Protein AF-A0A3S0HMC5-F1 (afdb_monomer)

Secondary structure (DSSP, 8-state):
--THHHHHHHHHHHHHHHHHHHHHHHHHTTSS----------------HHHHHHHHHHHHHTTS-HHHHHHHHHHHHTT----SBPP-HHHHHHHHTTSPTT-EE-GGGGS-HHHHHHB-HHHHHHHHHHHHHHHHH-HHHHHHEEEEEE-TTSPEEEEE-

Solvent-accessible surface area (backbone atoms only — not comparable to full-atom values): 9694 Å² total; per-residue (Å²): 144,70,75,76,64,65,61,62,56,53,55,57,55,54,51,51,52,56,54,54,53,55,56,54,61,57,66,67,67,76,79,71,80,94,70,96,64,94,72,83,82,84,86,90,81,89,69,55,72,71,59,45,52,54,47,47,51,55,13,60,77,65,77,45,55,52,69,55,49,54,48,52,52,54,32,54,75,68,70,45,74,75,86,36,53,73,64,52,65,64,63,49,50,67,50,54,71,73,53,58,68,69,42,72,47,39,78,69,73,72,39,54,74,65,62,51,66,46,32,32,73,66,32,56,54,51,40,53,53,51,49,56,47,36,36,74,74,35,67,74,42,39,65,47,30,40,84,73,48,66,48,97,85,70,46,58,33,33,26,34,84

Organism: NCBI:txid1714840

Sequence (161 aa):
MVFNFLIQEYTKTACMFVYKHILFVYKENVSRTVRVVSMSQTVTIRFSDEEYDYLEDVAKEAEQSLGAVIKDLVLQELGYETTGVKVSIFAIHEKAKHLQAGTEFKIRDLFSKIEWSNFTKSSRLSVGREFLKKVKTDLYFSDEYEFVRKDSDNAVVYRKR

Mean predicted aligned error: 17.0 Å

Radius of gyration: 22.38 Å; Cα contacts (8 Å, |Δi|>4): 113; chains: 1; bounding box: 44×47×64 Å

Structure (mmCIF, N/CA/C/O backbone):
data_AF-A0A3S0HMC5-F1
#
_entry.id   AF-A0A3S0HMC5-F1
#
loop_
_atom_site.group_PDB
_atom_site.id
_atom_site.type_symbol
_atom_site.label_atom_id
_atom_site.label_alt_id
_atom_site.label_comp_id
_atom_site.label_asym_id
_atom_site.label_entity_id
_atom_site.label_seq_id
_atom_site.pdbx_PDB_ins_code
_atom_site.Cartn_x
_atom_site.Cartn_y
_atom_site.Cartn_z
_atom_site.occupancy
_atom_site.B_iso_or_equiv
_atom_site.auth_seq_id
_atom_site.auth_comp_id
_atom_site.auth_asym_id
_atom_site.auth_atom_id
_atom_site.pdbx_PDB_model_num
ATOM 1 N N . MET A 1 1 ? 26.564 11.510 -47.775 1.00 46.00 1 MET A N 1
ATOM 2 C CA . MET A 1 1 ? 25.356 11.302 -46.947 1.00 46.00 1 MET A CA 1
ATOM 3 C C . MET A 1 1 ? 24.789 9.902 -47.228 1.00 46.00 1 MET A C 1
ATOM 5 O O . MET A 1 1 ? 23.767 9.788 -47.878 1.00 46.00 1 MET A O 1
ATOM 9 N N . VAL A 1 2 ? 25.502 8.832 -46.832 1.00 41.09 2 VAL A N 1
ATOM 10 C CA . VAL A 1 2 ? 25.079 7.416 -47.043 1.00 41.09 2 VAL A CA 1
ATOM 11 C C . VAL A 1 2 ? 25.452 6.507 -45.847 1.00 41.09 2 VAL A C 1
ATOM 13 O O . VAL A 1 2 ? 24.990 5.380 -45.751 1.00 41.09 2 VAL A O 1
ATOM 16 N N . PHE A 1 3 ? 26.226 6.992 -44.868 1.00 30.11 3 PHE A N 1
ATOM 17 C CA . PHE A 1 3 ? 26.714 6.165 -43.751 1.00 30.11 3 PHE A CA 1
ATOM 18 C C . PHE A 1 3 ? 25.719 5.972 -42.588 1.00 30.11 3 PHE A C 1
ATOM 20 O O . PHE A 1 3 ? 25.866 5.020 -41.831 1.00 30.11 3 PHE A O 1
ATOM 27 N N . ASN A 1 4 ? 24.678 6.806 -42.468 1.00 35.56 4 ASN A N 1
ATOM 28 C CA . ASN A 1 4 ? 23.710 6.708 -41.360 1.00 35.56 4 ASN A CA 1
ATOM 29 C C . ASN A 1 4 ? 22.591 5.678 -41.577 1.00 35.56 4 ASN A C 1
ATOM 31 O O . ASN A 1 4 ? 21.894 5.347 -40.625 1.00 35.56 4 ASN A O 1
ATOM 35 N N . PHE A 1 5 ? 22.415 5.150 -42.791 1.00 32.44 5 PHE A N 1
ATOM 36 C CA . PHE A 1 5 ? 21.331 4.199 -43.072 1.00 32.44 5 PHE A CA 1
ATOM 37 C C . PHE A 1 5 ? 21.717 2.745 -42.742 1.00 32.44 5 PHE A C 1
ATOM 39 O O . PHE A 1 5 ? 20.877 1.955 -42.327 1.00 32.44 5 PHE A O 1
ATOM 46 N N . LEU A 1 6 ? 23.007 2.404 -42.840 1.00 31.66 6 LEU A N 1
ATOM 47 C CA . LEU A 1 6 ? 23.506 1.038 -42.617 1.00 31.66 6 LEU A CA 1
ATOM 48 C C . LEU A 1 6 ? 23.606 0.643 -41.133 1.00 31.66 6 LEU A C 1
ATOM 50 O O . LEU A 1 6 ? 23.531 -0.541 -40.813 1.00 31.66 6 LEU A O 1
ATOM 54 N N . ILE A 1 7 ? 23.724 1.608 -40.215 1.00 36.19 7 ILE A N 1
ATOM 55 C CA . ILE A 1 7 ? 23.781 1.332 -38.767 1.00 36.19 7 ILE A CA 1
ATOM 56 C C . ILE A 1 7 ? 22.384 0.979 -38.222 1.00 36.19 7 ILE A C 1
ATOM 58 O O . ILE A 1 7 ? 22.255 0.169 -37.305 1.00 36.19 7 ILE A O 1
ATOM 62 N N . GLN A 1 8 ? 21.323 1.522 -38.827 1.00 35.47 8 GLN A N 1
ATOM 63 C CA . GLN A 1 8 ? 19.946 1.355 -38.354 1.00 35.47 8 GLN A CA 1
ATOM 64 C C . GLN A 1 8 ? 19.329 -0.013 -38.714 1.00 35.47 8 GLN A C 1
ATOM 66 O O . GLN A 1 8 ? 18.433 -0.490 -38.017 1.00 35.47 8 GLN A O 1
ATOM 71 N N . GLU A 1 9 ? 19.807 -0.675 -39.774 1.00 37.03 9 GLU A N 1
ATOM 72 C CA . GLU A 1 9 ? 19.352 -2.027 -40.142 1.00 37.03 9 GLU A CA 1
ATOM 73 C C . GLU A 1 9 ? 20.060 -3.138 -39.347 1.00 37.03 9 GLU A C 1
ATOM 75 O O . GLU A 1 9 ? 19.454 -4.171 -39.035 1.00 37.03 9 GLU A O 1
ATOM 80 N N . TYR A 1 10 ? 21.314 -2.919 -38.939 1.00 33.62 10 TYR A N 1
ATOM 81 C CA . TYR A 1 10 ? 22.057 -3.894 -38.135 1.00 33.62 10 TYR A CA 1
ATOM 82 C C . TYR A 1 10 ? 21.503 -4.028 -36.707 1.00 33.62 10 TYR A C 1
ATOM 84 O O . TYR A 1 10 ? 21.424 -5.141 -36.181 1.00 33.62 10 TYR A O 1
ATOM 92 N N . THR A 1 11 ? 21.028 -2.937 -36.098 1.00 39.84 11 THR A N 1
ATOM 93 C CA . THR A 1 11 ? 20.459 -2.953 -34.736 1.00 39.84 11 THR A CA 1
ATOM 94 C C . THR A 1 11 ? 19.100 -3.655 -34.667 1.00 39.84 11 THR A C 1
ATOM 96 O O . THR A 1 11 ? 18.844 -4.405 -33.724 1.00 39.84 11 THR A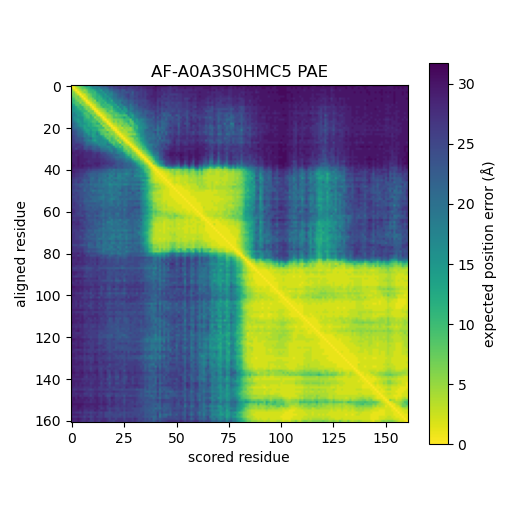 O 1
ATOM 99 N N . LYS A 1 12 ? 18.251 -3.525 -35.696 1.00 38.19 12 LYS A N 1
ATOM 100 C CA . LYS A 1 12 ? 16.968 -4.253 -35.777 1.00 38.19 12 LYS A CA 1
ATOM 101 C C . LYS A 1 12 ? 17.153 -5.764 -35.916 1.00 38.19 12 LYS A C 1
ATOM 103 O O . LYS A 1 12 ? 16.412 -6.541 -35.313 1.00 38.19 12 LYS A O 1
ATOM 108 N N . THR A 1 13 ? 18.155 -6.182 -36.684 1.00 40.44 13 THR A N 1
ATOM 109 C CA . THR A 1 13 ? 18.411 -7.603 -36.956 1.00 40.44 13 THR A CA 1
ATOM 110 C C . THR A 1 13 ? 19.033 -8.306 -35.744 1.00 40.44 13 THR A C 1
ATOM 112 O O . THR A 1 13 ? 18.647 -9.430 -35.417 1.00 40.44 13 THR A O 1
ATOM 115 N N . ALA A 1 14 ? 19.923 -7.622 -35.015 1.00 37.81 14 ALA A N 1
ATOM 116 C CA . ALA A 1 14 ? 20.494 -8.124 -33.765 1.00 37.81 14 ALA A CA 1
ATOM 117 C C . ALA A 1 14 ? 19.448 -8.216 -32.639 1.00 37.81 14 ALA A C 1
ATOM 119 O O . ALA A 1 14 ? 19.398 -9.223 -31.930 1.00 37.81 14 ALA A O 1
ATOM 120 N N . CYS A 1 15 ? 18.555 -7.223 -32.531 1.00 36.56 15 CYS A N 1
ATOM 121 C CA . CYS A 1 15 ? 17.461 -7.240 -31.562 1.00 36.56 15 CYS A CA 1
ATOM 122 C C . CYS A 1 15 ? 16.526 -8.438 -31.819 1.00 36.56 15 CYS A C 1
ATOM 124 O O . CYS A 1 15 ? 16.298 -9.247 -30.925 1.00 36.56 15 CYS A O 1
ATOM 126 N N . MET A 1 16 ? 16.111 -8.686 -33.068 1.00 36.59 16 MET A N 1
ATOM 127 C CA . MET A 1 16 ? 15.285 -9.861 -33.402 1.00 36.59 16 MET A CA 1
ATOM 128 C C . MET A 1 16 ? 15.932 -11.218 -33.064 1.00 36.59 16 MET A C 1
ATOM 130 O O . MET A 1 16 ? 15.219 -12.161 -32.711 1.00 36.59 16 MET A O 1
ATOM 134 N N . PHE A 1 17 ? 17.261 -11.344 -33.144 1.00 35.66 17 PHE A N 1
ATOM 135 C CA . PHE A 1 17 ? 17.956 -12.599 -32.833 1.00 35.66 17 PHE A CA 1
ATOM 136 C C . PHE A 1 17 ? 17.917 -12.945 -31.338 1.00 35.66 17 PHE A C 1
ATOM 138 O O . PHE A 1 17 ? 17.698 -14.105 -30.982 1.00 35.66 17 PHE A O 1
ATOM 145 N N . VAL A 1 18 ? 18.045 -11.941 -30.464 1.00 44.97 18 VAL A N 1
ATOM 146 C CA . VAL A 1 18 ? 17.923 -12.118 -29.007 1.00 44.97 18 VAL A CA 1
ATOM 147 C C . VAL A 1 18 ? 16.494 -12.533 -28.632 1.00 44.97 18 VAL A C 1
ATOM 149 O O . VAL A 1 18 ? 16.303 -13.481 -27.868 1.00 44.97 18 VAL A O 1
ATOM 152 N N . TYR A 1 19 ? 15.481 -11.915 -29.249 1.00 43.22 19 TYR A N 1
ATOM 153 C CA . TYR A 1 19 ? 14.067 -12.246 -29.023 1.00 43.22 19 TYR A CA 1
ATOM 154 C C . TYR A 1 19 ? 13.728 -13.690 -29.413 1.00 43.22 19 TYR A C 1
ATOM 156 O O . TYR A 1 19 ? 13.021 -14.389 -28.683 1.00 43.22 19 TYR A O 1
ATOM 164 N N . LYS A 1 20 ? 14.263 -14.173 -30.541 1.00 36.62 20 LYS A N 1
ATOM 165 C CA . LYS A 1 20 ? 13.988 -15.531 -31.032 1.00 36.62 20 LYS A CA 1
ATOM 166 C C . LYS A 1 20 ? 14.612 -16.609 -30.141 1.00 36.62 20 LYS A C 1
ATOM 168 O O . LYS A 1 20 ? 14.007 -17.664 -29.950 1.00 36.62 20 LYS A O 1
ATOM 173 N N . HIS A 1 21 ? 15.778 -16.334 -29.553 1.00 39.34 21 HIS A N 1
ATOM 174 C CA . HIS A 1 21 ? 16.452 -17.270 -28.653 1.00 39.34 21 HIS A CA 1
ATOM 175 C C . HIS A 1 21 ? 15.764 -17.365 -27.281 1.00 39.34 21 HIS A C 1
ATOM 177 O O . HIS A 1 21 ? 15.633 -18.463 -26.740 1.00 39.34 21 HIS A O 1
ATOM 183 N N . ILE A 1 22 ? 15.252 -16.244 -26.755 1.00 48.00 22 ILE A N 1
ATOM 184 C CA . ILE A 1 22 ? 14.484 -16.204 -25.497 1.00 48.00 22 ILE A CA 1
ATOM 185 C C . ILE A 1 22 ? 13.146 -16.949 -25.645 1.00 48.00 22 ILE A C 1
ATOM 187 O O . ILE A 1 22 ? 12.781 -17.742 -24.777 1.00 48.00 22 ILE A O 1
ATOM 191 N N . LEU A 1 23 ? 12.446 -16.775 -26.774 1.00 41.00 23 LEU A N 1
ATOM 192 C CA . LEU A 1 23 ? 11.204 -17.503 -27.074 1.00 41.00 23 LEU A CA 1
ATOM 193 C C . LEU A 1 23 ? 11.413 -19.022 -27.211 1.00 41.00 23 LEU A C 1
ATOM 195 O O . LEU A 1 23 ? 10.535 -19.796 -26.825 1.00 41.00 23 LEU A O 1
ATOM 199 N N . PHE A 1 24 ? 12.566 -19.458 -27.732 1.00 33.50 24 PHE A N 1
ATOM 200 C CA . PHE A 1 24 ? 12.905 -20.881 -27.852 1.00 33.50 24 PHE A CA 1
ATOM 201 C C . PHE A 1 24 ? 13.102 -21.540 -26.476 1.00 33.50 24 PHE A C 1
ATOM 203 O O . PHE A 1 24 ? 12.515 -22.587 -26.208 1.00 33.50 24 PHE A O 1
ATOM 210 N N . VAL A 1 25 ? 13.814 -20.874 -25.559 1.00 40.12 25 VAL A N 1
ATOM 211 C CA . VAL A 1 25 ? 14.011 -21.350 -24.173 1.00 40.12 25 VAL A CA 1
ATOM 212 C C . VAL A 1 25 ? 12.684 -21.437 -23.400 1.00 40.12 25 VAL A C 1
ATOM 214 O O . VAL A 1 25 ? 12.523 -22.287 -22.521 1.00 40.12 25 VAL A O 1
ATOM 217 N N . TYR A 1 26 ? 11.699 -20.602 -23.745 1.00 40.62 26 TYR A N 1
ATOM 218 C CA . TYR A 1 26 ? 10.392 -20.593 -23.083 1.00 40.62 26 TYR A CA 1
ATOM 219 C C . TYR A 1 26 ? 9.499 -21.786 -23.463 1.00 40.62 26 TYR A C 1
ATOM 221 O O . TYR A 1 26 ? 8.717 -22.247 -22.635 1.00 40.62 26 TYR A O 1
ATOM 229 N N . LYS A 1 27 ? 9.613 -22.324 -24.688 1.00 38.62 27 LYS A N 1
ATOM 230 C CA . LYS A 1 27 ? 8.770 -23.450 -25.136 1.00 38.62 27 LYS A CA 1
ATOM 231 C C . LYS A 1 27 ? 9.192 -24.806 -24.567 1.00 38.62 27 LYS A C 1
ATOM 233 O O . LYS A 1 27 ? 8.321 -25.641 -24.337 1.00 38.62 27 LYS A O 1
ATOM 238 N N . GLU A 1 28 ? 10.477 -25.034 -24.299 1.00 36.16 28 GLU A N 1
ATOM 239 C CA . GLU A 1 28 ? 10.945 -26.336 -23.789 1.00 36.16 28 GLU A CA 1
ATOM 240 C C . GLU A 1 28 ? 10.667 -26.546 -22.289 1.00 36.16 28 GLU A C 1
ATOM 242 O O . GLU A 1 28 ? 10.497 -27.679 -21.842 1.00 36.16 28 GLU A O 1
ATOM 247 N N . ASN A 1 29 ? 10.530 -25.474 -21.503 1.00 35.41 29 ASN A N 1
ATOM 248 C CA . ASN A 1 29 ? 10.408 -25.570 -20.042 1.00 35.41 29 ASN A CA 1
ATOM 249 C C . ASN A 1 29 ? 8.972 -25.776 -19.516 1.00 35.41 29 ASN A C 1
ATOM 251 O O . ASN A 1 29 ? 8.775 -25.917 -18.310 1.00 35.41 29 ASN A O 1
ATOM 255 N N . VAL A 1 30 ? 7.956 -25.835 -20.388 1.00 44.88 30 VAL A N 1
ATOM 256 C CA . VAL A 1 30 ? 6.540 -25.983 -19.975 1.00 44.88 30 VAL A CA 1
ATOM 257 C C . VAL A 1 30 ? 6.155 -27.438 -19.649 1.00 44.88 30 VAL A C 1
ATOM 259 O O . VAL A 1 30 ? 5.101 -27.689 -19.072 1.00 44.88 30 VAL A O 1
ATOM 262 N N . SER A 1 31 ? 7.020 -28.420 -19.916 1.00 39.03 31 SER A N 1
ATOM 263 C CA . SER A 1 31 ? 6.796 -29.818 -19.517 1.00 39.03 31 SER A CA 1
ATOM 264 C C . SER A 1 31 ? 7.761 -30.268 -18.425 1.00 39.03 31 SER A C 1
ATOM 266 O O . SER A 1 31 ? 8.647 -31.072 -18.694 1.00 39.03 31 SER A O 1
ATOM 268 N N . ARG A 1 32 ? 7.575 -29.800 -17.180 1.00 34.75 32 ARG A N 1
ATOM 269 C CA . ARG A 1 32 ? 7.718 -30.644 -15.972 1.00 34.75 32 ARG A CA 1
ATOM 270 C C . ARG A 1 32 ? 7.431 -29.899 -14.661 1.00 34.75 32 ARG A C 1
ATOM 272 O O . ARG A 1 32 ? 8.190 -29.053 -14.212 1.00 34.75 32 ARG A O 1
ATOM 279 N N . THR A 1 33 ? 6.381 -30.395 -14.009 1.00 30.05 33 THR A N 1
ATOM 280 C CA . THR A 1 33 ? 6.252 -30.601 -12.557 1.00 30.05 33 THR A CA 1
ATOM 281 C C . THR A 1 33 ? 5.928 -29.392 -11.672 1.00 30.05 33 THR A C 1
ATOM 283 O O . THR A 1 33 ? 6.771 -28.599 -11.266 1.00 30.05 33 THR A O 1
ATOM 286 N N . VAL A 1 34 ? 4.663 -29.378 -11.250 1.00 38.56 34 VAL A N 1
ATOM 287 C CA . VAL A 1 34 ? 4.100 -28.605 -10.140 1.00 38.56 34 VAL A CA 1
ATOM 288 C C . VAL A 1 34 ? 4.786 -28.967 -8.812 1.00 38.56 34 VAL A C 1
ATOM 290 O O . VAL A 1 34 ? 4.624 -30.071 -8.297 1.00 38.56 34 VAL A O 1
ATOM 293 N N . ARG A 1 35 ? 5.483 -27.996 -8.213 1.00 27.44 35 ARG A N 1
ATOM 294 C CA . ARG A 1 35 ? 5.620 -27.816 -6.757 1.00 27.44 35 ARG A CA 1
ATOM 295 C C . ARG A 1 35 ? 5.554 -26.318 -6.467 1.00 27.44 35 ARG A C 1
ATOM 297 O O . ARG A 1 35 ? 6.411 -25.560 -6.906 1.00 27.44 35 ARG A O 1
ATOM 304 N N . VAL A 1 36 ? 4.517 -25.891 -5.746 1.00 39.62 36 VAL A N 1
ATOM 305 C CA . VAL A 1 36 ? 4.292 -24.488 -5.367 1.00 39.62 36 VAL A CA 1
ATOM 306 C C . VAL A 1 36 ? 5.248 -24.121 -4.230 1.00 39.62 36 VAL A C 1
ATOM 308 O O . VAL A 1 36 ? 4.907 -24.181 -3.054 1.00 39.62 36 VAL A O 1
ATOM 311 N N . VAL A 1 37 ? 6.472 -23.752 -4.597 1.00 40.91 37 VAL A N 1
ATOM 312 C CA . VAL A 1 37 ? 7.325 -22.862 -3.807 1.00 40.91 37 VAL A CA 1
ATOM 313 C C . VAL A 1 37 ? 7.150 -21.491 -4.448 1.00 40.91 37 VAL A C 1
ATOM 315 O O . VAL A 1 37 ? 7.240 -21.377 -5.667 1.00 40.91 37 VAL A O 1
ATOM 318 N N . SER A 1 38 ? 6.831 -20.460 -3.666 1.00 45.12 38 SER A N 1
ATOM 319 C CA . SER A 1 38 ? 6.738 -19.072 -4.141 1.00 45.12 38 SER A CA 1
ATOM 320 C C . SER A 1 38 ? 8.110 -18.607 -4.648 1.00 45.12 38 SER A C 1
ATOM 322 O O . SER A 1 38 ? 8.853 -17.941 -3.932 1.00 45.12 38 SER A O 1
ATOM 324 N N . MET A 1 39 ? 8.459 -18.984 -5.873 1.00 45.72 39 MET A N 1
ATOM 325 C CA . MET A 1 39 ? 9.669 -18.570 -6.564 1.00 45.72 39 MET A CA 1
ATOM 326 C C . MET A 1 39 ? 9.395 -17.188 -7.149 1.00 45.72 39 MET A C 1
ATOM 328 O O . MET A 1 39 ? 8.752 -17.068 -8.191 1.00 45.72 39 MET A O 1
ATOM 332 N N . SER A 1 40 ? 9.844 -16.127 -6.478 1.00 54.00 40 SER A N 1
ATOM 333 C CA . SER A 1 40 ? 10.010 -14.856 -7.181 1.00 54.00 40 SER A CA 1
ATOM 334 C C . SER A 1 40 ? 11.096 -15.073 -8.231 1.00 54.00 40 SER A C 1
ATOM 336 O O . SER A 1 40 ? 12.262 -15.250 -7.883 1.00 54.00 40 SER A O 1
ATOM 338 N N . GLN A 1 41 ? 10.706 -15.139 -9.500 1.00 72.44 41 GLN A N 1
ATOM 339 C CA . GLN A 1 41 ? 11.657 -15.210 -10.600 1.00 72.44 41 GLN A CA 1
ATOM 340 C C . GLN A 1 41 ? 12.229 -13.813 -10.846 1.00 72.44 41 GLN A C 1
ATOM 342 O O . GLN A 1 41 ? 11.479 -12.837 -10.920 1.00 72.44 41 GLN A O 1
ATOM 347 N N . THR A 1 42 ? 13.552 -13.729 -10.956 1.00 74.31 42 THR A N 1
ATOM 348 C CA . THR A 1 42 ? 14.271 -12.487 -11.249 1.00 74.31 42 THR A CA 1
ATOM 349 C C . THR A 1 42 ? 14.843 -12.576 -12.654 1.00 74.31 42 THR A C 1
ATOM 351 O O . THR A 1 42 ? 15.458 -13.579 -13.010 1.00 74.31 42 THR A O 1
ATOM 354 N N . VAL A 1 43 ? 14.656 -11.517 -13.437 1.00 77.69 43 VAL A N 1
ATOM 355 C CA . VAL A 1 43 ? 15.276 -11.353 -14.754 1.00 77.69 43 VAL A CA 1
ATOM 356 C C . VAL A 1 43 ? 16.318 -10.244 -14.641 1.00 77.69 43 VAL A C 1
ATOM 358 O O . VAL A 1 43 ? 16.014 -9.166 -14.133 1.00 77.69 43 VAL A O 1
ATOM 361 N N . THR A 1 44 ? 17.544 -10.508 -15.092 1.00 84.31 44 THR A N 1
ATOM 362 C CA . THR A 1 44 ? 18.607 -9.500 -15.195 1.00 84.31 44 THR A CA 1
ATOM 363 C C . THR A 1 44 ? 18.719 -9.065 -16.647 1.00 84.31 44 THR A C 1
ATOM 365 O O . THR A 1 44 ? 19.006 -9.886 -17.515 1.00 84.31 44 THR A O 1
ATOM 368 N N . ILE A 1 45 ? 18.506 -7.777 -16.897 1.00 83.44 45 ILE A N 1
ATOM 369 C CA . ILE A 1 45 ? 18.634 -7.156 -18.217 1.00 83.44 45 ILE A CA 1
ATOM 370 C C . ILE A 1 45 ? 19.809 -6.184 -18.140 1.00 83.44 45 ILE A C 1
ATOM 372 O O . ILE A 1 45 ? 19.976 -5.502 -17.129 1.00 83.44 45 ILE A O 1
ATOM 376 N N . ARG A 1 46 ? 20.658 -6.176 -19.169 1.00 87.25 46 ARG A N 1
ATOM 377 C CA . ARG A 1 46 ? 21.779 -5.238 -19.286 1.00 87.25 46 ARG A CA 1
ATOM 378 C C . ARG A 1 46 ? 21.411 -4.189 -20.324 1.00 87.25 46 ARG A C 1
ATOM 380 O O . ARG A 1 46 ? 21.004 -4.566 -21.418 1.00 87.25 46 ARG A O 1
ATOM 387 N N . PHE A 1 47 ? 21.579 -2.929 -19.955 1.00 86.31 47 PHE A N 1
ATOM 388 C CA . PHE A 1 47 ? 21.366 -1.765 -20.807 1.00 86.31 47 PHE A CA 1
ATOM 389 C C . PHE A 1 47 ? 22.716 -1.101 -21.077 1.00 86.31 47 PHE A C 1
ATOM 391 O O . PHE A 1 47 ? 23.641 -1.254 -20.270 1.00 86.31 47 PHE A O 1
ATOM 398 N N . SER A 1 48 ? 22.841 -0.399 -22.200 1.00 91.06 48 SER A N 1
ATOM 399 C CA . SER A 1 48 ? 23.893 0.609 -22.345 1.00 91.06 48 SER A CA 1
ATOM 400 C C . SER A 1 48 ? 23.618 1.796 -21.414 1.00 91.06 48 SER A C 1
ATOM 402 O O . SER A 1 48 ? 22.494 1.962 -20.935 1.00 91.06 48 SER A O 1
ATOM 404 N N . ASP A 1 49 ? 24.630 2.629 -21.167 1.00 89.06 49 ASP A N 1
ATOM 405 C CA . ASP A 1 49 ? 24.466 3.826 -20.331 1.00 89.06 49 ASP A CA 1
ATOM 406 C C . ASP A 1 49 ? 23.370 4.752 -20.905 1.00 89.06 49 ASP A C 1
ATOM 408 O O . ASP A 1 49 ? 22.481 5.184 -20.179 1.00 89.06 49 ASP A O 1
ATOM 412 N N . GLU A 1 50 ? 23.335 4.934 -22.231 1.00 87.81 50 GLU A N 1
ATOM 413 C CA . GLU A 1 50 ? 22.324 5.747 -22.929 1.00 87.81 50 GLU A CA 1
ATOM 414 C C . GLU A 1 50 ? 20.894 5.183 -22.800 1.00 87.81 50 GLU A C 1
ATOM 416 O O . GLU A 1 50 ? 19.935 5.929 -22.599 1.00 87.81 50 GLU A O 1
ATOM 421 N N . GLU A 1 51 ? 20.729 3.859 -22.914 1.00 82.38 51 GLU A N 1
ATOM 422 C CA . GLU A 1 51 ? 19.431 3.189 -22.746 1.00 82.38 51 GLU A CA 1
ATOM 423 C C . GLU A 1 51 ? 18.941 3.276 -21.297 1.00 82.38 51 GLU A C 1
ATOM 425 O O . GLU A 1 51 ? 17.740 3.412 -21.047 1.00 82.38 51 GLU A O 1
ATOM 430 N N . TYR A 1 52 ? 19.869 3.185 -20.342 1.00 86.94 52 TYR A N 1
ATOM 431 C CA . TYR A 1 52 ? 19.566 3.280 -18.923 1.00 86.94 52 TYR A CA 1
ATOM 432 C C . TYR A 1 52 ? 19.114 4.692 -18.540 1.00 86.94 52 TYR A C 1
ATOM 434 O O . TYR A 1 52 ? 18.078 4.827 -17.890 1.00 86.94 52 TYR A O 1
ATOM 442 N N . ASP A 1 53 ? 19.834 5.722 -18.989 1.00 86.75 53 ASP A N 1
ATOM 443 C CA . ASP A 1 53 ? 19.508 7.128 -18.722 1.00 86.75 53 ASP A CA 1
ATOM 444 C C . ASP A 1 53 ? 18.117 7.488 -19.256 1.00 86.75 53 ASP A C 1
ATOM 446 O O . ASP A 1 53 ? 17.294 8.060 -18.539 1.00 86.75 53 ASP A O 1
ATOM 450 N N . TYR A 1 54 ? 17.801 7.055 -20.482 1.00 85.50 54 TYR A N 1
ATOM 451 C CA . TYR A 1 54 ? 16.475 7.253 -21.063 1.00 85.50 54 TYR A CA 1
ATOM 452 C C . TYR A 1 54 ? 15.364 6.629 -20.206 1.00 85.50 54 TYR A C 1
ATOM 454 O O . TYR A 1 54 ? 14.349 7.268 -19.925 1.00 85.50 54 TYR A O 1
ATOM 462 N N . LEU A 1 55 ? 15.540 5.379 -19.764 1.00 82.38 55 LEU A N 1
ATOM 463 C CA . LEU A 1 55 ? 14.553 4.711 -18.913 1.00 82.38 55 LEU A CA 1
ATOM 464 C C . LEU A 1 55 ? 14.461 5.351 -17.520 1.00 82.38 55 LEU A C 1
ATOM 466 O O . LEU A 1 55 ? 13.383 5.343 -16.920 1.00 82.38 55 LEU A O 1
ATOM 470 N N . GLU A 1 56 ? 15.561 5.898 -16.997 1.00 83.38 56 GLU A N 1
ATOM 471 C CA . GLU A 1 56 ? 15.569 6.617 -15.725 1.00 83.38 56 GLU A CA 1
ATOM 472 C C . GLU A 1 56 ? 14.729 7.896 -15.799 1.00 83.38 56 GLU A C 1
ATOM 474 O O . GLU A 1 56 ? 13.946 8.167 -14.886 1.00 83.38 56 GLU A O 1
ATOM 479 N N . ASP A 1 57 ? 1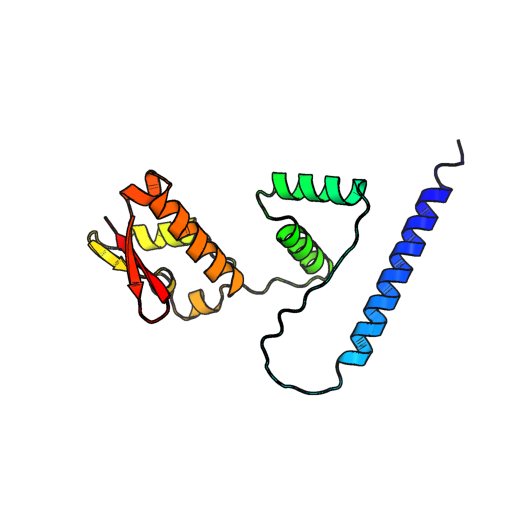4.822 8.640 -16.899 1.00 84.50 57 ASP A N 1
ATOM 480 C CA . ASP A 1 57 ? 14.020 9.842 -17.113 1.00 84.50 57 ASP A CA 1
ATOM 481 C C . ASP A 1 57 ? 12.530 9.514 -17.259 1.00 84.50 57 ASP A C 1
ATOM 483 O O . ASP A 1 57 ? 11.703 10.120 -16.573 1.00 84.50 57 ASP A O 1
ATOM 487 N N . VAL A 1 58 ? 12.180 8.466 -18.015 1.00 78.75 58 VAL A N 1
ATOM 488 C CA . VAL A 1 58 ? 10.789 7.975 -18.089 1.00 78.75 58 VAL A CA 1
ATOM 489 C C . VAL A 1 58 ? 10.272 7.552 -16.706 1.00 78.75 58 VAL A C 1
ATOM 491 O O . VAL A 1 58 ? 9.116 7.802 -16.360 1.00 78.75 58 VAL A O 1
ATOM 494 N N . ALA A 1 59 ? 11.115 6.930 -15.878 1.00 75.31 59 ALA A N 1
ATOM 495 C CA . ALA A 1 59 ? 10.733 6.529 -14.526 1.00 75.31 59 ALA A CA 1
ATOM 496 C C . ALA A 1 59 ? 10.506 7.722 -13.586 1.00 75.31 59 ALA A C 1
ATOM 498 O O . ALA A 1 59 ? 9.562 7.696 -12.789 1.00 75.31 59 ALA A O 1
ATOM 499 N N . LYS A 1 60 ? 11.327 8.775 -13.701 1.00 79.50 60 LYS A N 1
ATOM 500 C CA . LYS A 1 60 ? 11.153 10.034 -12.960 1.00 79.50 60 LYS A CA 1
ATOM 501 C C . LYS A 1 60 ? 9.851 10.729 -13.351 1.00 79.50 60 LYS A C 1
ATOM 503 O O . LYS A 1 60 ? 9.100 11.115 -12.459 1.00 79.50 60 LYS A O 1
ATOM 508 N N . GLU A 1 61 ? 9.561 10.840 -14.648 1.00 75.81 61 GLU A N 1
ATOM 509 C CA . GLU A 1 61 ? 8.315 11.441 -15.151 1.00 75.81 61 GLU A CA 1
ATOM 510 C C . GLU A 1 61 ? 7.070 10.677 -14.683 1.00 75.81 61 GLU A C 1
ATOM 512 O O . GLU A 1 61 ? 6.049 11.281 -14.359 1.00 75.81 61 GLU A O 1
ATOM 517 N N . ALA A 1 62 ? 7.159 9.347 -14.600 1.00 67.62 62 ALA A N 1
ATOM 518 C CA . ALA A 1 62 ? 6.070 8.492 -14.138 1.00 67.62 62 ALA A CA 1
ATOM 519 C C . ALA A 1 62 ? 5.944 8.401 -12.601 1.00 67.62 62 ALA A C 1
ATOM 521 O O . ALA A 1 62 ? 5.068 7.680 -12.119 1.00 67.62 62 ALA A O 1
ATOM 522 N N . GLU A 1 63 ? 6.818 9.065 -11.831 1.00 78.38 63 GLU A N 1
ATOM 523 C CA . GLU A 1 63 ? 6.953 8.931 -10.367 1.00 78.38 63 GLU A CA 1
ATOM 524 C C . GLU A 1 63 ? 7.026 7.462 -9.887 1.00 78.38 63 GLU A C 1
ATOM 526 O O . GLU A 1 63 ? 6.530 7.085 -8.820 1.00 78.38 63 GLU A O 1
ATOM 531 N N . GLN A 1 64 ? 7.644 6.593 -10.688 1.00 71.50 64 GLN A N 1
ATOM 532 C CA . GLN A 1 64 ? 7.709 5.151 -10.454 1.00 71.50 64 GLN A CA 1
ATOM 533 C C . GLN A 1 64 ? 9.153 4.661 -10.368 1.00 71.50 64 GLN A C 1
ATOM 535 O O . GLN A 1 64 ? 10.092 5.306 -10.819 1.00 71.50 64 GLN A O 1
ATOM 540 N N . SER A 1 65 ? 9.358 3.480 -9.776 1.00 77.44 65 SER A N 1
ATOM 541 C CA . SER A 1 65 ? 10.675 2.849 -9.845 1.00 77.44 65 SER A CA 1
ATOM 542 C C . SER A 1 65 ? 10.938 2.331 -11.257 1.00 77.44 65 SER A C 1
ATOM 544 O O . SER A 1 65 ? 10.046 1.776 -11.900 1.00 77.44 65 SER A O 1
ATOM 546 N N . LEU A 1 66 ? 12.190 2.428 -11.702 1.00 78.38 66 LEU A N 1
ATOM 547 C CA . LEU A 1 66 ? 12.645 1.943 -13.006 1.00 78.38 66 LEU A CA 1
ATOM 548 C C . LEU A 1 66 ? 12.170 0.511 -13.308 1.00 78.38 66 LEU A C 1
ATOM 550 O O . LEU A 1 66 ? 11.618 0.222 -14.365 1.00 78.38 66 LEU A O 1
ATOM 554 N N . GLY A 1 67 ? 12.303 -0.390 -12.330 1.00 77.50 67 GLY A N 1
ATOM 555 C CA . GLY A 1 67 ? 11.854 -1.776 -12.468 1.00 77.50 67 GLY A CA 1
ATOM 556 C C . GLY A 1 67 ? 10.335 -1.938 -12.603 1.00 77.50 67 GLY A C 1
ATOM 557 O O . GLY A 1 67 ? 9.890 -2.905 -13.217 1.00 77.50 67 GLY A O 1
ATOM 558 N N . ALA A 1 68 ? 9.532 -1.024 -12.050 1.00 74.94 68 ALA A N 1
ATOM 559 C CA . ALA A 1 68 ? 8.082 -1.031 -12.240 1.00 74.94 68 ALA A CA 1
ATOM 560 C C . ALA A 1 68 ? 7.710 -0.584 -13.657 1.00 74.94 68 ALA A C 1
ATOM 562 O O . ALA A 1 68 ? 6.895 -1.247 -14.290 1.00 74.94 68 ALA A O 1
ATOM 563 N N . VAL A 1 69 ? 8.365 0.460 -14.171 1.00 78.75 69 VAL A N 1
ATOM 564 C CA . VAL A 1 69 ? 8.158 0.956 -15.539 1.00 78.75 69 VAL A CA 1
ATOM 565 C C . VAL A 1 69 ? 8.546 -0.100 -16.567 1.00 78.75 69 VAL A C 1
ATOM 567 O O . VAL A 1 69 ? 7.732 -0.454 -17.413 1.00 78.75 69 VAL A O 1
ATOM 570 N N . ILE A 1 70 ? 9.741 -0.687 -16.446 1.00 82.25 70 ILE A N 1
ATOM 571 C CA . ILE A 1 70 ? 10.197 -1.762 -17.342 1.00 82.25 70 ILE A CA 1
ATOM 572 C C . ILE A 1 70 ? 9.214 -2.933 -17.313 1.00 82.25 70 ILE A C 1
ATOM 574 O O . ILE A 1 70 ? 8.867 -3.490 -18.351 1.00 82.25 70 ILE A O 1
ATOM 578 N N . LYS A 1 71 ? 8.735 -3.305 -16.124 1.00 80.56 71 LYS A N 1
ATOM 579 C CA . LYS A 1 71 ? 7.763 -4.385 -15.986 1.00 80.56 71 LYS A CA 1
ATOM 580 C C . LYS A 1 71 ? 6.441 -4.054 -16.676 1.00 80.56 71 LYS A C 1
ATOM 582 O O . LYS A 1 71 ? 5.922 -4.909 -17.385 1.00 80.56 71 LYS A O 1
ATOM 587 N N . ASP A 1 72 ? 5.899 -2.862 -16.456 1.00 74.75 72 ASP A N 1
ATOM 588 C CA . ASP A 1 72 ? 4.618 -2.459 -17.033 1.00 74.75 72 ASP A CA 1
ATOM 589 C C . ASP A 1 72 ? 4.726 -2.367 -18.571 1.00 74.75 72 ASP A C 1
ATOM 591 O O . ASP A 1 72 ? 3.865 -2.911 -19.260 1.00 74.75 72 ASP A O 1
ATOM 595 N N . LEU A 1 73 ? 5.831 -1.833 -19.110 1.00 80.19 73 LEU A N 1
ATOM 596 C CA . LEU A 1 73 ? 6.118 -1.803 -20.553 1.00 80.19 73 LEU A CA 1
ATOM 597 C C . LEU A 1 73 ? 6.218 -3.207 -21.165 1.00 80.19 73 LEU A C 1
ATOM 599 O O . LEU A 1 73 ? 5.591 -3.485 -22.184 1.00 80.19 73 LEU A O 1
ATOM 603 N N . VAL A 1 74 ? 6.974 -4.111 -20.533 1.00 82.25 74 VAL A N 1
ATOM 604 C CA . VAL A 1 74 ? 7.143 -5.490 -21.022 1.00 82.25 74 VAL A CA 1
ATOM 605 C C . VAL A 1 74 ? 5.811 -6.236 -21.021 1.00 82.25 74 VAL A C 1
ATOM 607 O O . VAL A 1 74 ? 5.510 -6.961 -21.964 1.00 82.25 74 VAL A O 1
ATOM 610 N N . LEU A 1 75 ? 4.995 -6.072 -19.979 1.00 78.56 75 LEU A N 1
ATOM 611 C CA . LEU A 1 75 ? 3.686 -6.722 -19.915 1.00 78.56 75 LEU A CA 1
ATOM 612 C C . LEU A 1 75 ? 2.710 -6.135 -20.944 1.00 78.56 75 LEU A C 1
ATOM 614 O O . LEU A 1 75 ? 1.992 -6.899 -21.586 1.00 78.56 75 LEU A O 1
ATOM 618 N N . GLN A 1 76 ? 2.725 -4.816 -21.145 1.00 72.88 76 GLN A N 1
ATOM 619 C CA . GLN A 1 76 ? 1.901 -4.147 -22.150 1.00 72.88 76 GLN A CA 1
ATOM 620 C C . GLN A 1 76 ? 2.249 -4.600 -23.575 1.00 72.88 76 GLN A C 1
ATOM 622 O O . GLN A 1 76 ? 1.345 -4.950 -24.331 1.00 72.88 76 GLN A O 1
ATOM 627 N N . GLU A 1 77 ? 3.536 -4.650 -23.927 1.00 74.25 77 GLU A N 1
ATOM 628 C CA . GLU A 1 77 ? 3.996 -5.081 -25.255 1.00 74.25 77 GLU A CA 1
ATOM 629 C C . GLU A 1 77 ? 3.627 -6.544 -25.545 1.00 74.25 77 GLU A C 1
ATOM 631 O O . GLU A 1 77 ? 3.285 -6.913 -26.666 1.00 74.25 77 GLU A O 1
ATOM 636 N N . LEU A 1 78 ? 3.627 -7.391 -24.513 1.00 75.75 78 LEU A N 1
ATOM 637 C CA . LEU A 1 78 ? 3.212 -8.790 -24.622 1.00 75.75 78 LEU A CA 1
ATOM 638 C C . LEU A 1 78 ? 1.687 -8.973 -24.695 1.00 75.75 78 LEU A C 1
ATOM 640 O O . LEU A 1 78 ? 1.218 -10.112 -24.721 1.00 75.75 78 LEU A O 1
ATOM 644 N N . GLY A 1 79 ? 0.906 -7.886 -24.682 1.00 67.31 79 GLY A N 1
ATOM 645 C CA . GLY A 1 79 ? -0.553 -7.945 -24.581 1.00 67.31 79 GLY A CA 1
ATOM 646 C C . GLY A 1 79 ? -1.017 -8.624 -23.291 1.00 67.31 79 GLY A C 1
ATOM 647 O O . GLY A 1 79 ? -2.135 -9.135 -23.215 1.00 67.31 79 GLY A O 1
ATOM 648 N N . TYR A 1 80 ? -0.146 -8.680 -22.279 1.00 62.34 80 TYR A N 1
ATOM 649 C CA . TYR A 1 80 ? -0.474 -9.240 -20.985 1.00 62.34 80 TYR A CA 1
ATOM 650 C C . TYR A 1 80 ? -1.250 -8.181 -20.215 1.00 62.34 80 TYR A C 1
ATOM 652 O O . TYR A 1 80 ? -0.674 -7.313 -19.555 1.00 62.34 80 TYR A O 1
ATOM 660 N N . GLU A 1 81 ? -2.578 -8.251 -20.291 1.00 57.31 81 GLU A N 1
ATOM 661 C CA . GLU A 1 81 ? -3.418 -7.452 -19.414 1.00 57.31 81 GLU A CA 1
ATOM 662 C C . GLU A 1 81 ? -3.041 -7.782 -17.969 1.00 57.31 81 GLU A C 1
ATOM 664 O O . GLU A 1 81 ? -3.166 -8.924 -17.508 1.00 57.31 81 GLU A O 1
ATOM 669 N N . THR A 1 82 ? -2.549 -6.784 -17.231 1.00 56.06 82 THR A N 1
ATOM 670 C CA . THR A 1 82 ? -2.404 -6.898 -15.785 1.00 56.06 82 THR A CA 1
ATOM 671 C C . THR A 1 82 ? -3.807 -7.040 -15.210 1.00 56.06 82 THR A C 1
ATOM 673 O O . THR A 1 82 ? -4.462 -6.067 -14.859 1.00 56.06 82 THR A O 1
ATOM 676 N N . THR A 1 83 ? -4.270 -8.279 -15.130 1.00 51.28 83 THR A N 1
ATOM 677 C CA . THR A 1 83 ? -5.620 -8.726 -14.757 1.00 51.28 83 THR A CA 1
ATOM 678 C C . THR A 1 83 ? -6.032 -8.359 -13.332 1.00 51.28 83 THR A C 1
ATOM 680 O O . THR A 1 83 ? -7.103 -8.749 -12.877 1.00 51.28 83 THR A O 1
ATOM 683 N N . GLY A 1 84 ? -5.211 -7.607 -12.599 1.00 56.94 84 GLY A N 1
ATOM 684 C CA . GLY A 1 84 ? -5.559 -7.134 -11.274 1.00 56.94 84 GLY A CA 1
ATOM 685 C C . GLY A 1 84 ? -5.606 -5.619 -11.225 1.00 56.94 84 GLY A C 1
ATOM 686 O O . GLY A 1 84 ? -4.622 -4.932 -11.497 1.00 56.94 84 GLY A O 1
ATOM 687 N N . VAL A 1 85 ? -6.755 -5.120 -10.788 1.00 67.62 85 VAL A N 1
ATOM 688 C CA . VAL A 1 85 ? -6.974 -3.711 -10.484 1.00 67.62 85 VAL A CA 1
ATOM 689 C C . VAL A 1 85 ? -5.901 -3.261 -9.479 1.00 67.62 85 VAL A C 1
ATOM 691 O O . VAL A 1 85 ? -5.599 -3.964 -8.507 1.00 67.62 85 VAL A O 1
ATOM 694 N N . LYS A 1 86 ? -5.258 -2.115 -9.714 1.00 75.25 86 LYS A N 1
ATOM 695 C CA . LYS A 1 86 ? -4.371 -1.496 -8.718 1.00 75.25 86 LYS A CA 1
ATOM 696 C C . LYS A 1 86 ? -5.264 -0.742 -7.721 1.00 75.25 86 LYS A C 1
ATOM 698 O O . LYS A 1 86 ? -6.108 0.049 -8.128 1.00 75.25 86 LYS A O 1
ATOM 703 N N . VAL A 1 87 ? -5.111 -1.000 -6.423 1.00 81.56 87 VAL A N 1
ATOM 704 C CA . VAL A 1 87 ? -5.721 -0.162 -5.380 1.00 81.56 87 VAL A CA 1
ATOM 705 C C . VAL A 1 87 ? -4.926 1.144 -5.293 1.00 81.56 87 VAL A C 1
ATOM 707 O O . VAL A 1 87 ? -3.718 1.130 -5.529 1.00 81.56 87 VAL A O 1
ATOM 710 N N . SER A 1 88 ? -5.582 2.262 -4.982 1.00 85.06 88 SER A N 1
ATOM 711 C CA . SER A 1 88 ? -4.945 3.574 -4.811 1.00 85.06 88 SER A CA 1
ATOM 712 C C . SER A 1 88 ? -5.178 4.110 -3.399 1.00 85.06 88 SER A C 1
ATOM 714 O O . SER A 1 88 ? -6.142 3.728 -2.731 1.00 85.06 88 SER A O 1
ATOM 716 N N . ILE A 1 89 ? -4.315 5.021 -2.941 1.00 85.81 89 ILE A N 1
ATOM 717 C CA . ILE A 1 89 ? -4.515 5.722 -1.663 1.00 85.81 89 ILE A CA 1
ATOM 718 C C . ILE A 1 89 ? -5.828 6.505 -1.660 1.00 85.81 89 ILE A C 1
ATOM 720 O O . ILE A 1 89 ? -6.548 6.480 -0.666 1.00 85.81 89 ILE A O 1
ATOM 724 N N . PHE A 1 90 ? -6.168 7.152 -2.775 1.00 83.81 90 PHE A N 1
ATOM 725 C CA . PHE A 1 90 ? -7.415 7.902 -2.901 1.00 83.81 90 PHE A CA 1
ATOM 726 C C . PHE A 1 90 ? -8.639 7.005 -2.713 1.00 83.81 90 PHE A C 1
ATOM 728 O O . PHE A 1 90 ? -9.545 7.373 -1.978 1.00 83.81 90 PHE A O 1
ATOM 735 N N . ALA A 1 91 ? -8.640 5.792 -3.275 1.00 84.06 91 ALA A N 1
ATOM 736 C CA . ALA A 1 91 ? -9.735 4.844 -3.069 1.00 84.06 91 ALA A CA 1
ATOM 737 C C . ALA A 1 91 ? -9.884 4.426 -1.595 1.00 84.06 91 ALA A C 1
ATOM 739 O O . ALA A 1 91 ? -10.999 4.227 -1.119 1.00 84.06 91 ALA A O 1
ATOM 740 N N . ILE A 1 92 ? -8.774 4.301 -0.861 1.00 90.50 92 ILE A N 1
ATOM 741 C CA . ILE A 1 92 ? -8.797 4.020 0.582 1.00 90.50 92 ILE A CA 1
ATOM 742 C C . ILE A 1 92 ? -9.390 5.202 1.339 1.00 90.50 92 ILE A C 1
ATOM 744 O O . ILE A 1 92 ? -10.292 5.007 2.146 1.00 90.50 92 ILE A O 1
ATOM 748 N N . HIS A 1 93 ? -8.899 6.409 1.065 1.00 89.31 93 HIS A N 1
ATOM 749 C CA . HIS A 1 93 ? -9.361 7.637 1.699 1.00 89.31 93 HIS A CA 1
ATOM 750 C C . HIS A 1 93 ? -10.860 7.874 1.454 1.00 89.31 93 HIS A C 1
ATOM 752 O O . HIS A 1 93 ? -11.612 8.072 2.404 1.00 89.31 93 HIS A O 1
ATOM 758 N N . GLU A 1 94 ? -11.324 7.723 0.211 1.00 89.62 94 GLU A N 1
ATOM 759 C CA . GLU A 1 94 ? -12.738 7.857 -0.152 1.00 89.62 94 GLU A CA 1
ATOM 760 C C . GLU A 1 94 ? -13.641 6.885 0.610 1.00 89.62 94 GLU A C 1
ATOM 762 O O . GLU A 1 94 ? -14.756 7.246 0.967 1.00 89.62 94 GLU A O 1
ATOM 767 N N . LYS A 1 95 ? -13.184 5.662 0.903 1.00 91.75 95 LYS A N 1
ATOM 768 C CA . LYS A 1 95 ? -13.966 4.721 1.719 1.00 91.75 95 LYS A CA 1
ATOM 769 C C . LYS A 1 95 ? -13.833 5.009 3.218 1.00 91.75 95 LYS A C 1
ATOM 771 O O . LYS A 1 95 ? -14.824 4.952 3.944 1.00 91.75 95 LYS A O 1
ATOM 776 N N . ALA A 1 96 ? -12.633 5.345 3.686 1.00 91.38 96 ALA A N 1
ATOM 777 C CA . ALA A 1 96 ? -12.350 5.589 5.097 1.00 91.38 96 ALA A CA 1
ATOM 778 C C . ALA A 1 96 ? -13.014 6.872 5.623 1.00 91.38 96 ALA A C 1
ATOM 780 O O . A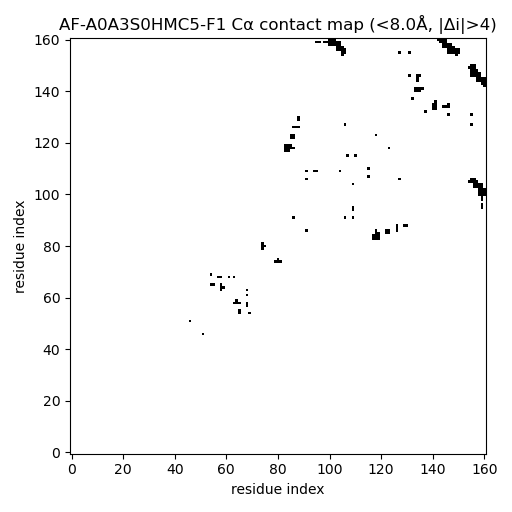LA A 1 96 ? -13.490 6.885 6.759 1.00 91.38 96 ALA A O 1
ATOM 781 N N . LYS A 1 97 ? -13.139 7.926 4.803 1.00 90.94 97 LYS A N 1
ATOM 782 C CA . LYS A 1 97 ? -13.792 9.187 5.197 1.00 90.94 97 LYS A CA 1
ATOM 783 C C . LYS A 1 97 ? -15.263 9.012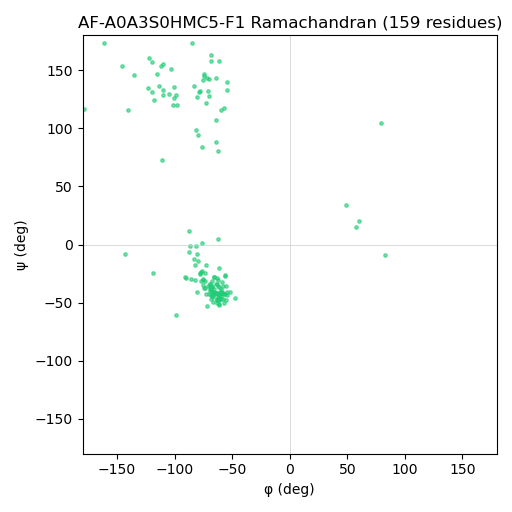 5.578 1.00 90.94 97 LYS A C 1
ATOM 785 O O . LYS A 1 97 ? -15.799 9.853 6.292 1.00 90.94 97 LYS A O 1
ATOM 790 N N . HIS A 1 98 ? -15.916 7.930 5.159 1.00 91.38 98 HIS A N 1
ATOM 791 C CA . HIS A 1 98 ? -17.306 7.639 5.520 1.00 91.38 98 HIS A CA 1
ATOM 792 C C . HIS A 1 98 ? -17.458 6.866 6.838 1.00 91.38 98 HIS A C 1
ATOM 794 O O . HIS A 1 98 ? -18.579 6.693 7.311 1.00 91.38 98 HIS A O 1
ATOM 800 N N . LEU A 1 99 ? -16.358 6.427 7.461 1.00 92.50 99 LEU A N 1
ATOM 801 C CA . LEU A 1 99 ? -16.403 5.821 8.791 1.00 92.50 99 LEU A CA 1
ATOM 802 C C . LEU A 1 99 ? -16.766 6.862 9.857 1.00 92.50 99 LEU A C 1
ATOM 804 O O . LEU A 1 99 ? -16.569 8.063 9.672 1.00 92.50 99 LEU A O 1
ATOM 808 N N . GLN A 1 100 ? -17.275 6.415 11.001 1.00 92.44 100 GLN A N 1
ATOM 809 C CA . GLN A 1 100 ? -17.485 7.304 12.143 1.00 92.44 100 GLN A CA 1
ATOM 810 C C . GLN A 1 100 ? -16.144 7.641 12.806 1.00 92.44 100 GLN A C 1
ATOM 812 O O . GLN A 1 100 ? -15.246 6.795 12.860 1.00 92.44 100 GLN A O 1
ATOM 817 N N . ALA A 1 101 ? -16.009 8.864 13.318 1.00 93.69 101 ALA A N 1
ATOM 818 C CA . ALA A 1 101 ? -14.853 9.255 14.122 1.00 93.69 101 ALA A CA 1
ATOM 819 C C . ALA A 1 101 ? -14.669 8.290 15.308 1.00 93.69 101 ALA A C 1
ATOM 821 O O . ALA A 1 101 ? -15.640 7.816 15.899 1.00 93.69 101 ALA A O 1
ATOM 822 N N . GLY A 1 102 ? -13.422 7.945 15.617 1.00 93.06 102 GLY A N 1
ATOM 823 C CA . GLY A 1 102 ? -13.050 6.945 16.619 1.00 93.06 102 GLY A CA 1
ATOM 824 C C . GLY A 1 102 ? -13.083 5.489 16.137 1.00 93.06 102 GLY A C 1
ATOM 825 O O . GLY A 1 102 ? -12.580 4.618 16.847 1.00 93.06 102 GLY A O 1
ATOM 826 N N . THR A 1 103 ? -13.611 5.202 14.941 1.00 95.50 103 THR A N 1
ATOM 827 C CA . THR A 1 103 ? -13.681 3.827 14.415 1.00 95.50 103 THR A CA 1
ATOM 828 C C . THR A 1 103 ? -12.292 3.309 14.056 1.00 95.50 103 THR A C 1
ATOM 830 O O . THR A 1 103 ? -11.563 3.944 13.288 1.00 95.50 103 THR A O 1
ATOM 833 N N . GLU A 1 104 ? -11.946 2.129 14.571 1.00 95.94 104 GLU A N 1
ATOM 834 C CA . GLU A 1 104 ? -10.758 1.393 14.148 1.00 95.94 104 GLU A CA 1
ATOM 835 C C . GLU A 1 104 ? -11.042 0.578 12.882 1.00 95.94 104 GLU A C 1
ATOM 837 O O . GLU A 1 104 ? -12.067 -0.095 12.779 1.00 95.94 104 GLU A O 1
ATOM 842 N N . PHE A 1 105 ? -10.123 0.602 11.922 1.00 94.94 105 PHE A N 1
ATOM 843 C CA . PHE A 1 105 ? -10.252 -0.136 10.672 1.00 94.94 105 PHE A CA 1
ATOM 844 C C . PHE A 1 105 ? -8.899 -0.634 10.163 1.00 94.94 105 PHE A C 1
ATOM 846 O O . PHE A 1 105 ? -7.847 -0.037 10.409 1.00 94.94 105 PHE A O 1
ATOM 853 N N . LYS A 1 106 ? -8.922 -1.722 9.390 1.00 94.62 106 LYS A N 1
ATOM 854 C CA . LYS A 1 106 ? -7.814 -2.106 8.508 1.00 94.62 106 LYS A CA 1
ATOM 855 C C . LYS A 1 106 ? -8.182 -1.735 7.079 1.00 94.62 106 LYS A C 1
ATOM 857 O O . LYS A 1 106 ? -9.345 -1.810 6.695 1.00 94.62 106 LYS A O 1
ATOM 862 N N . ILE A 1 107 ? -7.184 -1.438 6.246 1.00 93.25 107 ILE A N 1
ATOM 863 C CA . ILE A 1 107 ? -7.407 -1.109 4.824 1.00 93.25 107 ILE A CA 1
ATOM 864 C C . ILE A 1 107 ? -8.250 -2.181 4.122 1.00 93.25 107 ILE A C 1
ATOM 866 O O . ILE A 1 107 ? -9.141 -1.852 3.349 1.00 93.25 107 ILE A O 1
ATOM 870 N N . ARG A 1 108 ? -7.999 -3.465 4.411 1.00 91.31 108 ARG A N 1
ATOM 871 C CA . ARG A 1 108 ? -8.738 -4.577 3.795 1.00 91.31 108 ARG A CA 1
ATOM 872 C C . ARG A 1 108 ? -10.234 -4.562 4.125 1.00 91.31 108 ARG A C 1
ATOM 874 O O . ARG A 1 108 ? -11.014 -5.044 3.319 1.00 91.31 108 ARG A O 1
ATOM 881 N N . ASP A 1 109 ? -10.602 -4.046 5.298 1.00 92.00 109 ASP A N 1
ATOM 882 C CA . ASP A 1 109 ? -11.972 -4.090 5.813 1.00 92.00 109 ASP A CA 1
ATOM 883 C C . ASP A 1 109 ? -12.835 -2.986 5.168 1.00 92.00 109 ASP A C 1
ATOM 885 O O . ASP A 1 109 ? -14.058 -3.051 5.209 1.00 92.00 109 ASP A O 1
ATOM 889 N N . LEU A 1 110 ? -12.204 -2.005 4.505 1.00 91.81 110 LEU A N 1
ATOM 890 C CA . LEU A 1 110 ? -12.881 -0.980 3.701 1.00 91.81 110 LEU A CA 1
ATOM 891 C C . LEU A 1 110 ? -13.438 -1.532 2.381 1.00 91.81 110 LEU A C 1
ATOM 893 O O . LEU A 1 110 ? -14.258 -0.888 1.730 1.00 91.81 110 LEU A O 1
ATOM 897 N N . PHE A 1 111 ? -12.967 -2.700 1.947 1.00 90.94 111 PHE A N 1
ATOM 898 C CA . PHE A 1 111 ? -13.355 -3.313 0.683 1.00 90.94 111 PHE A CA 1
ATOM 899 C C . PHE A 1 111 ? -14.102 -4.617 0.941 1.00 90.94 111 PHE A C 1
ATOM 901 O O . PHE A 1 111 ? -13.804 -5.360 1.875 1.00 90.94 111 PHE A O 1
ATOM 908 N N . SER A 1 112 ? -15.058 -4.937 0.071 1.00 86.75 112 SER A N 1
ATOM 909 C CA . SER A 1 112 ? -15.671 -6.263 0.079 1.00 86.75 112 SER A CA 1
ATOM 910 C C . SER A 1 112 ? -14.620 -7.339 -0.214 1.00 86.75 112 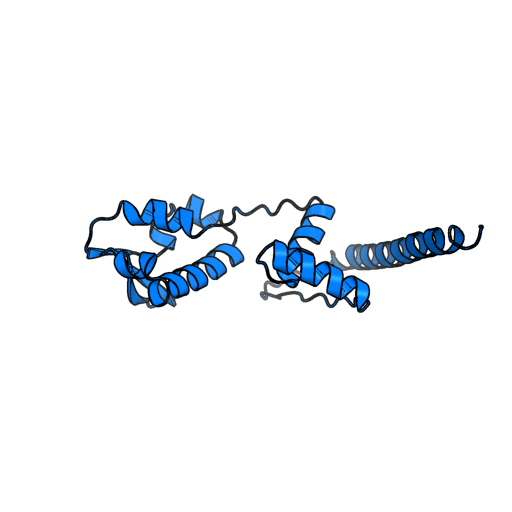SER A C 1
ATOM 912 O O . SER A 1 112 ? -13.594 -7.088 -0.849 1.00 86.75 112 SER A O 1
ATOM 914 N N . LYS A 1 113 ? -14.888 -8.584 0.194 1.00 83.06 113 LYS A N 1
ATOM 915 C CA . LYS A 1 113 ? -13.977 -9.713 -0.055 1.00 83.06 113 LYS A CA 1
ATOM 916 C C . LYS A 1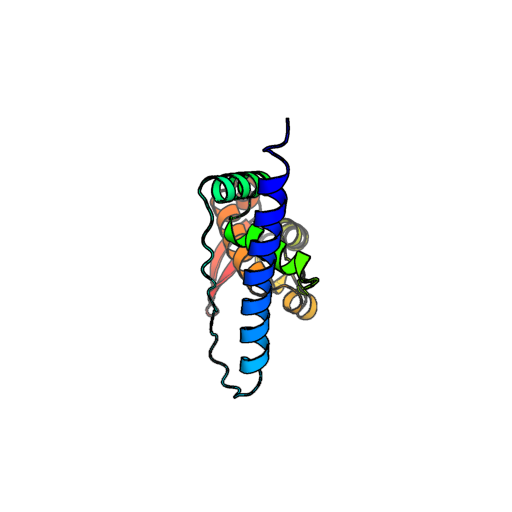 113 ? -13.648 -9.884 -1.546 1.00 83.06 113 LYS A C 1
ATOM 918 O O . LYS A 1 113 ? -12.514 -10.227 -1.870 1.00 83.06 113 LYS A O 1
ATOM 923 N N . ILE A 1 114 ? -14.623 -9.617 -2.420 1.00 76.00 114 ILE A N 1
ATOM 924 C CA . ILE A 1 114 ? -14.497 -9.719 -3.880 1.00 76.00 114 ILE A CA 1
ATOM 925 C C . ILE A 1 114 ? -13.615 -8.587 -4.419 1.00 76.00 114 ILE A C 1
ATOM 927 O O . ILE A 1 114 ? -12.609 -8.865 -5.070 1.00 76.00 114 ILE A O 1
ATOM 931 N N . GLU A 1 115 ? -13.923 -7.327 -4.084 1.00 78.38 115 GLU A N 1
ATOM 932 C CA . GLU A 1 115 ? -13.092 -6.171 -4.463 1.00 78.38 115 GLU A CA 1
ATOM 933 C C . GLU A 1 115 ? -11.652 -6.357 -3.981 1.00 78.38 115 GLU A C 1
ATOM 935 O O . GLU A 1 115 ? -10.704 -6.232 -4.756 1.00 78.38 115 GLU A O 1
ATOM 940 N N . TRP A 1 116 ? -11.490 -6.740 -2.711 1.00 85.81 116 TRP A N 1
ATOM 941 C CA . TRP A 1 116 ? -10.180 -6.976 -2.134 1.00 85.81 116 TRP A CA 1
ATOM 942 C C . TRP A 1 116 ? -9.448 -8.084 -2.879 1.00 85.81 116 TRP A C 1
ATOM 944 O O . TRP A 1 116 ? -8.270 -7.912 -3.164 1.00 85.81 116 TRP A O 1
ATOM 954 N N . SER A 1 117 ? -10.114 -9.192 -3.233 1.00 80.38 117 SER A N 1
ATOM 955 C CA . SER A 1 117 ? -9.500 -10.297 -3.980 1.00 80.38 117 SER A CA 1
ATOM 956 C C . SER A 1 117 ? -9.081 -9.935 -5.406 1.00 80.38 117 SER A C 1
ATOM 958 O O . SER A 1 117 ? -8.095 -10.498 -5.881 1.00 80.38 117 SER A O 1
ATOM 960 N N . ASN A 1 118 ? -9.750 -8.965 -6.031 1.00 80.62 118 ASN A N 1
ATOM 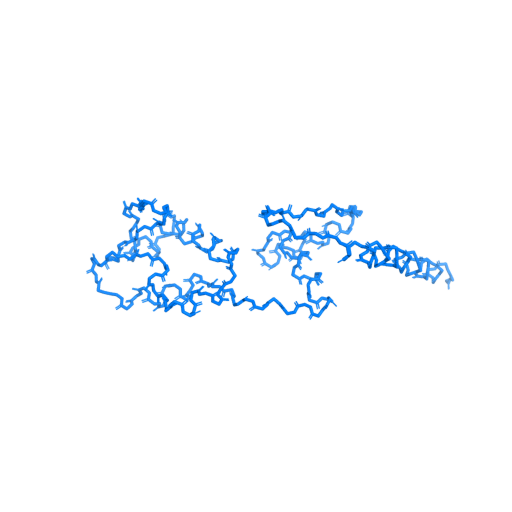961 C CA . ASN A 1 118 ? -9.455 -8.517 -7.392 1.00 80.62 118 ASN A CA 1
ATOM 962 C C . ASN A 1 118 ? -8.206 -7.628 -7.470 1.00 80.62 118 ASN A C 1
ATOM 964 O O . ASN A 1 118 ? -7.575 -7.541 -8.524 1.00 80.62 118 ASN A O 1
ATOM 968 N N . PHE A 1 119 ? -7.804 -6.985 -6.368 1.00 83.75 119 PHE A N 1
ATOM 969 C CA . PHE A 1 119 ? -6.570 -6.201 -6.366 1.00 83.75 119 PHE A CA 1
ATOM 970 C C . PHE A 1 119 ? -5.336 -7.098 -6.446 1.00 83.75 119 PHE A C 1
ATOM 972 O O . PHE A 1 119 ? -5.269 -8.124 -5.769 1.00 83.75 119 PHE A O 1
ATOM 979 N N . THR A 1 120 ? -4.286 -6.709 -7.169 1.00 82.25 120 THR A N 1
ATOM 980 C CA . THR A 1 120 ? -3.037 -7.495 -7.133 1.00 82.25 120 THR A CA 1
ATOM 981 C C . THR A 1 120 ? -2.414 -7.492 -5.731 1.00 82.25 120 THR A C 1
ATOM 983 O O . THR A 1 120 ? -2.419 -6.480 -5.028 1.00 82.25 120 THR A O 1
ATOM 986 N N . LYS A 1 121 ? -1.818 -8.619 -5.307 1.00 83.50 121 LYS A N 1
ATOM 987 C CA . LYS A 1 121 ? -1.113 -8.714 -4.011 1.00 83.50 121 LYS A CA 1
ATOM 988 C C . LYS A 1 121 ? -0.031 -7.636 -3.870 1.00 83.50 121 LYS A C 1
ATOM 990 O O . LYS A 1 121 ? 0.107 -7.044 -2.803 1.00 83.50 121 LYS A O 1
ATOM 995 N N . SER A 1 122 ? 0.719 -7.370 -4.941 1.00 78.56 122 SER A N 1
ATOM 996 C CA . SER A 1 122 ? 1.750 -6.327 -4.979 1.00 78.56 122 SER A CA 1
ATOM 997 C C . SER A 1 122 ? 1.166 -4.939 -4.737 1.00 78.56 122 SER A C 1
ATOM 999 O O . SER A 1 122 ? 1.715 -4.199 -3.924 1.00 78.56 122 SER A O 1
ATOM 1001 N N . SER A 1 123 ? 0.038 -4.609 -5.371 1.00 83.75 123 SER A N 1
ATOM 1002 C CA . SER A 1 123 ? -0.644 -3.331 -5.163 1.00 83.75 123 SER A CA 1
ATOM 1003 C C . SER A 1 123 ? -1.132 -3.181 -3.720 1.00 83.75 123 SER A C 1
ATOM 1005 O O . SER A 1 123 ? -0.808 -2.183 -3.081 1.00 83.75 123 SER A O 1
ATOM 1007 N N . ARG A 1 124 ? -1.792 -4.204 -3.153 1.00 88.94 124 ARG A N 1
ATOM 1008 C CA . ARG A 1 124 ? -2.254 -4.184 -1.749 1.00 88.94 124 ARG A CA 1
ATOM 1009 C C . ARG A 1 124 ? -1.107 -3.927 -0.765 1.00 88.94 124 ARG A C 1
ATOM 1011 O O . ARG A 1 124 ? -1.250 -3.143 0.168 1.00 88.94 124 ARG A O 1
ATOM 1018 N N . LEU A 1 125 ? 0.043 -4.573 -0.982 1.00 87.44 125 LEU A N 1
ATOM 1019 C CA . LEU A 1 125 ? 1.234 -4.392 -0.147 1.00 87.44 125 LEU A CA 1
ATOM 1020 C C . LEU A 1 125 ? 1.877 -3.015 -0.333 1.00 87.44 125 LEU A C 1
ATOM 1022 O O . LEU A 1 125 ? 2.306 -2.411 0.648 1.00 87.44 125 LEU A O 1
ATOM 1026 N N . SER A 1 126 ? 1.972 -2.541 -1.578 1.00 86.00 126 SER A N 1
ATOM 1027 C CA . SER A 1 126 ? 2.549 -1.233 -1.891 1.00 86.00 126 SER A CA 1
ATOM 1028 C C . SER A 1 126 ? 1.742 -0.123 -1.236 1.00 86.00 126 SER A C 1
ATOM 1030 O O . SER A 1 126 ? 2.286 0.643 -0.445 1.00 86.00 126 SER A O 1
ATOM 1032 N N . VAL A 1 127 ? 0.430 -0.123 -1.462 1.00 89.75 127 VAL A N 1
ATOM 1033 C CA . VAL A 1 127 ? -0.456 0.903 -0.919 1.00 89.75 127 VAL A CA 1
ATOM 1034 C C . VAL A 1 127 ? -0.558 0.822 0.596 1.00 89.75 127 VAL A C 1
ATOM 1036 O O . VAL A 1 127 ? -0.587 1.857 1.246 1.00 89.75 127 VAL A O 1
ATOM 1039 N N . GLY A 1 128 ? -0.530 -0.371 1.199 1.00 89.88 128 GLY A N 1
ATOM 1040 C CA . GLY A 1 128 ? -0.483 -0.481 2.660 1.00 89.88 128 GLY A CA 1
ATOM 1041 C C . GLY A 1 128 ? 0.741 0.216 3.272 1.00 89.88 128 GLY A C 1
ATOM 1042 O O . GLY A 1 128 ? 0.619 0.915 4.279 1.00 89.88 128 GLY A O 1
ATOM 1043 N N . ARG A 1 129 ? 1.922 0.072 2.650 1.00 90.94 129 ARG A N 1
ATOM 1044 C CA . ARG A 1 129 ? 3.146 0.769 3.088 1.00 90.94 129 ARG A CA 1
ATOM 1045 C C . ARG A 1 129 ? 3.062 2.271 2.847 1.00 90.94 129 ARG A C 1
ATOM 1047 O O . ARG A 1 129 ? 3.455 3.047 3.713 1.00 90.94 129 ARG A O 1
ATOM 1054 N N . GLU A 1 130 ? 2.565 2.661 1.682 1.00 91.25 130 GLU A N 1
ATOM 1055 C CA . GLU A 1 130 ? 2.456 4.058 1.278 1.00 91.25 130 GLU A CA 1
ATOM 1056 C C . GLU A 1 130 ? 1.446 4.820 2.148 1.00 91.25 130 GLU A C 1
ATOM 1058 O O . GLU A 1 130 ? 1.769 5.879 2.676 1.00 91.25 130 GLU A O 1
ATOM 1063 N N . PHE A 1 131 ? 0.275 4.236 2.409 1.00 92.88 131 PHE A N 1
ATOM 1064 C CA . PHE A 1 131 ? -0.743 4.809 3.288 1.00 92.88 131 PHE A CA 1
ATOM 1065 C C . PHE A 1 131 ? -0.230 4.952 4.725 1.00 92.88 131 PHE A C 1
ATOM 1067 O O . PHE A 1 131 ? -0.378 6.009 5.325 1.00 92.88 131 PHE A O 1
ATOM 1074 N N . LEU A 1 132 ? 0.458 3.936 5.268 1.00 93.38 132 LEU A N 1
ATOM 1075 C CA . LEU A 1 132 ? 1.112 4.054 6.577 1.00 93.38 132 LEU A CA 1
ATOM 1076 C C . LEU A 1 132 ? 2.143 5.191 6.612 1.00 93.38 132 LEU A C 1
ATOM 1078 O O . LEU A 1 132 ? 2.231 5.895 7.615 1.00 93.38 132 LEU A O 1
ATOM 1082 N N . LYS A 1 133 ? 2.936 5.350 5.545 1.00 93.44 133 LYS A N 1
ATOM 1083 C CA . LYS A 1 133 ? 3.894 6.453 5.434 1.00 93.44 133 LYS A CA 1
ATOM 1084 C C . LYS A 1 133 ? 3.153 7.790 5.463 1.00 93.44 133 LYS A C 1
ATOM 1086 O O . LYS A 1 133 ? 3.480 8.610 6.311 1.00 93.44 133 LYS A O 1
ATOM 1091 N N . LYS A 1 134 ? 2.118 7.963 4.632 1.00 92.06 134 LYS A N 1
ATOM 1092 C CA . LYS A 1 134 ? 1.311 9.192 4.587 1.00 92.06 134 LYS A CA 1
ATOM 1093 C C . LYS A 1 134 ? 0.698 9.533 5.941 1.00 92.06 134 LYS A C 1
ATOM 1095 O O . LYS A 1 134 ? 0.943 10.619 6.436 1.00 92.06 134 LYS A O 1
ATOM 1100 N N . VAL A 1 135 ? 0.032 8.590 6.605 1.00 91.75 135 VAL A N 1
ATOM 1101 C CA . VAL A 1 135 ? -0.549 8.811 7.946 1.00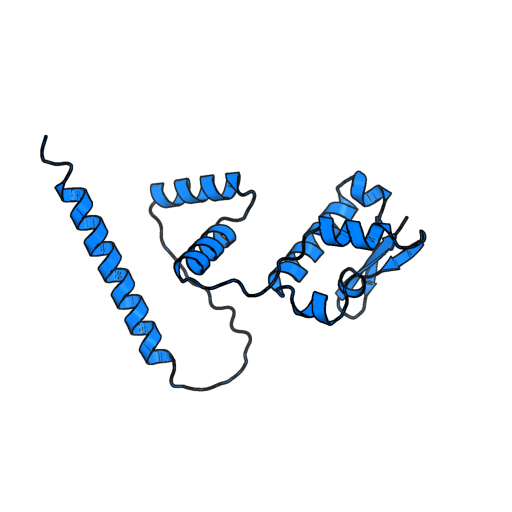 91.75 135 VAL A CA 1
ATOM 1102 C C . VAL A 1 135 ? 0.492 9.275 8.981 1.00 91.75 135 VAL A C 1
ATOM 1104 O O . VAL A 1 135 ? 0.145 9.956 9.938 1.00 91.75 135 VAL A O 1
ATOM 1107 N N . LYS A 1 136 ? 1.774 8.926 8.812 1.00 90.75 136 LYS A N 1
ATOM 1108 C CA . LYS A 1 136 ? 2.852 9.336 9.727 1.00 90.75 136 LYS A CA 1
ATOM 1109 C C . LYS A 1 136 ? 3.546 10.645 9.356 1.00 90.75 136 LYS A C 1
ATOM 1111 O O . LYS A 1 136 ? 4.131 11.260 10.241 1.00 90.75 136 LYS A O 1
ATOM 1116 N N . THR A 1 137 ? 3.587 11.007 8.076 1.00 89.56 137 THR A N 1
ATOM 1117 C CA . THR A 1 137 ? 4.438 12.107 7.582 1.00 89.56 137 THR A CA 1
ATOM 1118 C C . THR A 1 137 ? 3.665 13.248 6.939 1.00 89.56 137 THR A C 1
ATOM 1120 O O . THR A 1 137 ? 4.190 14.350 6.846 1.00 89.56 137 THR A O 1
ATOM 1123 N N . ASP A 1 138 ? 2.469 12.976 6.430 1.00 90.12 138 ASP A N 1
ATOM 1124 C CA . ASP A 1 138 ? 1.634 13.924 5.703 1.00 90.12 138 ASP A CA 1
ATOM 1125 C C . ASP A 1 138 ? 0.585 14.503 6.658 1.00 90.12 138 ASP A C 1
ATOM 1127 O O . ASP A 1 138 ? -0.217 13.753 7.218 1.00 90.12 138 ASP A O 1
ATOM 1131 N N . LEU A 1 139 ? 0.608 15.830 6.838 1.00 85.88 139 LEU A N 1
ATOM 1132 C CA . LEU A 1 139 ? -0.282 16.552 7.753 1.00 85.88 139 LEU A CA 1
ATOM 1133 C C . LEU A 1 139 ? -1.757 16.239 7.473 1.00 85.88 139 LEU A C 1
ATOM 1135 O O . LEU A 1 139 ? -2.496 15.919 8.401 1.00 85.88 139 LEU A O 1
ATOM 1139 N N . TYR A 1 140 ? -2.149 16.217 6.195 1.00 89.56 140 TYR A N 1
ATOM 1140 C CA . TYR A 1 140 ? -3.528 15.972 5.780 1.00 89.56 140 TYR A CA 1
ATOM 1141 C C . TYR A 1 140 ? -4.014 14.585 6.219 1.00 89.56 140 TYR A C 1
ATOM 1143 O O . TYR A 1 140 ? -5.088 14.437 6.798 1.00 89.56 140 TYR A O 1
ATOM 1151 N N . PHE A 1 141 ? -3.191 13.554 6.015 1.00 90.00 141 PHE A N 1
ATOM 1152 C CA . PHE A 1 141 ? -3.547 12.195 6.427 1.00 90.00 141 PHE A CA 1
ATOM 1153 C C . PHE A 1 141 ? -3.422 11.978 7.938 1.00 90.00 141 PHE A C 1
ATOM 1155 O O . PHE A 1 141 ? -4.165 11.165 8.484 1.00 90.00 141 PHE A O 1
ATOM 1162 N N . SER A 1 142 ? -2.500 12.668 8.611 1.00 89.75 142 SER A N 1
ATOM 1163 C CA . SER A 1 142 ? -2.326 12.561 10.065 1.00 89.75 142 SER A CA 1
ATOM 1164 C C . SER A 1 142 ? -3.431 13.256 10.869 1.00 89.75 142 SER A C 1
ATOM 1166 O O . SER A 1 142 ? -3.694 12.876 12.013 1.00 89.75 142 SER A O 1
ATOM 1168 N N . ASP A 1 143 ? -4.095 14.249 10.271 1.00 91.69 143 ASP A N 1
ATOM 1169 C CA . ASP A 1 143 ? -5.243 14.929 10.873 1.00 91.69 143 ASP A CA 1
ATOM 1170 C C . ASP A 1 143 ? -6.505 14.063 10.811 1.00 91.69 143 ASP A C 1
ATOM 1172 O O . ASP A 1 143 ? -7.289 14.050 11.759 1.00 91.69 143 ASP A O 1
ATOM 1176 N N . GLU A 1 144 ? -6.675 13.282 9.742 1.00 92.06 144 GLU A N 1
ATOM 1177 C CA . GLU A 1 144 ? -7.844 12.417 9.558 1.00 92.06 144 GLU A CA 1
ATOM 1178 C C . GLU A 1 144 ? -7.685 11.003 10.131 1.00 92.06 144 GLU A C 1
ATOM 1180 O O . GLU A 1 144 ? -8.672 10.362 10.508 1.00 92.06 144 GLU A O 1
ATOM 1185 N N . TYR A 1 145 ? -6.459 10.482 10.178 1.00 95.56 145 TYR A N 1
ATOM 1186 C CA . TYR A 1 145 ? -6.197 9.097 10.551 1.00 95.56 145 TYR A CA 1
ATOM 1187 C C . TYR A 1 145 ? -5.038 8.991 11.526 1.00 95.56 145 TYR A C 1
ATOM 1189 O O . TYR A 1 145 ? -4.031 9.685 11.440 1.00 95.56 145 TYR A O 1
ATOM 1197 N N . GLU A 1 146 ? -5.146 8.022 12.420 1.00 94.62 146 GLU A N 1
ATOM 1198 C CA . GLU A 1 146 ? -4.113 7.711 13.389 1.00 94.62 146 GLU A CA 1
ATOM 1199 C C . GLU A 1 146 ? -3.683 6.254 13.255 1.00 94.62 146 GLU A C 1
ATOM 1201 O O . GLU A 1 146 ? -4.509 5.345 13.165 1.00 94.62 146 GLU A O 1
ATOM 1206 N N . PHE A 1 147 ? -2.374 6.014 13.270 1.00 94.81 147 PHE A N 1
ATOM 1207 C CA . PHE A 1 147 ? -1.839 4.667 13.430 1.00 94.81 147 PHE A CA 1
ATOM 1208 C C . PHE A 1 147 ? -2.036 4.201 14.877 1.00 94.81 147 PHE A C 1
ATOM 1210 O O . PHE A 1 147 ? -1.501 4.819 15.793 1.00 94.81 147 PHE A O 1
ATOM 1217 N N . VAL A 1 148 ? -2.736 3.081 15.077 1.00 94.25 148 VAL A N 1
ATOM 1218 C CA . VAL A 1 148 ? -2.991 2.539 16.420 1.00 94.25 148 VAL A CA 1
ATOM 1219 C C . VAL A 1 148 ? -2.008 1.425 16.757 1.00 94.25 148 VAL A C 1
ATOM 1221 O O . VAL A 1 148 ? -1.263 1.504 17.730 1.00 94.25 148 VAL A O 1
ATOM 1224 N N . ARG A 1 149 ? -2.022 0.347 15.966 1.00 93.81 149 ARG A N 1
ATOM 1225 C CA . ARG A 1 149 ? -1.219 -0.857 16.216 1.00 93.81 149 ARG A CA 1
ATOM 1226 C C . ARG A 1 149 ? -1.073 -1.705 14.961 1.00 93.81 149 ARG A C 1
ATOM 1228 O O . ARG A 1 149 ? -1.710 -1.463 13.937 1.00 93.81 149 ARG A O 1
ATOM 1235 N N . LYS A 1 150 ? -0.248 -2.741 15.063 1.00 92.38 150 LYS A N 1
ATOM 1236 C CA . LYS A 1 150 ? -0.299 -3.889 14.158 1.00 92.38 150 LYS A CA 1
ATOM 1237 C C . LYS A 1 150 ? -1.020 -5.031 14.854 1.00 92.38 150 LYS A C 1
ATOM 1239 O O . LYS A 1 150 ? -0.770 -5.279 16.029 1.00 92.38 150 LYS A O 1
ATOM 1244 N N . ASP A 1 151 ? -1.914 -5.685 14.135 1.00 89.31 151 ASP A N 1
ATOM 1245 C CA . ASP A 1 151 ? -2.631 -6.852 14.635 1.00 89.31 151 ASP A CA 1
ATOM 1246 C C . ASP A 1 151 ? -1.806 -8.140 14.421 1.00 89.31 151 ASP A C 1
ATOM 1248 O O . ASP A 1 151 ? -0.750 -8.124 13.784 1.00 89.31 151 ASP A O 1
ATOM 1252 N N . SER A 1 152 ? -2.286 -9.260 14.959 1.00 82.62 152 SER A N 1
ATOM 1253 C CA . SER A 1 152 ? -1.673 -10.597 14.900 1.00 82.62 152 SER A CA 1
ATOM 1254 C C . SER A 1 152 ? -1.394 -11.102 13.478 1.00 82.62 152 SER A C 1
ATOM 1256 O O . SER A 1 152 ? -0.458 -11.868 13.263 1.00 82.62 152 SER A O 1
ATOM 1258 N N . ASP A 1 153 ? -2.148 -10.624 12.486 1.00 84.56 153 ASP A N 1
ATOM 1259 C CA . ASP A 1 153 ? -1.936 -10.890 11.059 1.00 84.56 153 ASP A CA 1
ATOM 1260 C C . ASP A 1 153 ? -0.955 -9.905 10.388 1.00 84.56 153 ASP A C 1
ATOM 1262 O O . ASP A 1 153 ? -0.856 -9.857 9.160 1.00 84.56 153 ASP A O 1
ATOM 1266 N N . ASN A 1 154 ? -0.233 -9.107 11.185 1.00 84.56 154 AS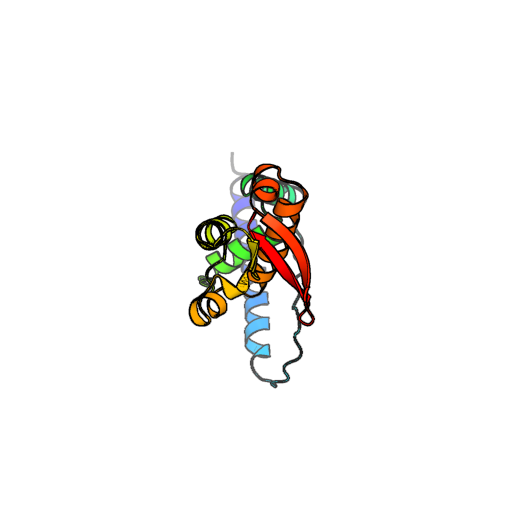N A N 1
ATOM 1267 C CA . ASN A 1 154 ? 0.662 -8.023 10.766 1.00 84.56 154 ASN A CA 1
ATOM 1268 C C . ASN A 1 154 ? -0.039 -6.946 9.911 1.00 84.56 154 ASN A C 1
ATOM 1270 O O . ASN A 1 154 ? 0.628 -6.125 9.273 1.00 84.56 154 ASN A O 1
ATOM 1274 N N . ALA A 1 155 ? -1.376 -6.916 9.899 1.00 88.06 155 ALA A N 1
ATOM 1275 C CA . ALA A 1 155 ? -2.122 -5.826 9.295 1.00 88.06 155 ALA A CA 1
ATOM 1276 C C . ALA A 1 155 ? -2.064 -4.597 10.201 1.00 88.06 155 ALA A C 1
ATOM 1278 O O . ALA A 1 155 ? -2.134 -4.689 11.428 1.00 88.06 155 ALA A O 1
ATOM 1279 N N . VAL A 1 156 ? -1.944 -3.430 9.582 1.00 93.56 156 VAL A N 1
ATOM 1280 C CA . VAL A 1 156 ? -1.975 -2.160 10.299 1.00 93.56 156 VAL A CA 1
ATOM 1281 C C . VAL A 1 156 ? -3.420 -1.794 10.618 1.00 93.56 156 VAL A C 1
ATOM 1283 O O . VAL A 1 156 ? -4.278 -1.840 9.734 1.00 93.56 156 VAL A O 1
ATOM 1286 N N . VAL A 1 157 ? -3.658 -1.426 11.873 1.00 95.56 157 VAL A N 1
ATOM 1287 C CA . VAL A 1 157 ? -4.925 -0.896 12.370 1.00 95.56 157 VAL A CA 1
ATOM 1288 C C . VAL A 1 157 ? -4.803 0.619 12.471 1.00 95.56 157 VAL A C 1
ATOM 1290 O O . VAL A 1 157 ? -3.885 1.142 13.114 1.00 95.56 157 VAL A O 1
ATOM 1293 N N . TYR A 1 158 ? -5.739 1.303 11.828 1.00 96.12 158 TYR A N 1
ATOM 1294 C CA . TYR A 1 158 ? -5.880 2.751 11.832 1.00 96.12 158 TYR A CA 1
ATOM 1295 C C . TYR A 1 158 ? -7.123 3.131 12.625 1.00 96.12 158 TYR A C 1
ATOM 1297 O O . TYR A 1 158 ? -8.057 2.339 12.711 1.00 96.12 158 TYR A O 1
ATOM 1305 N N . ARG A 1 159 ? -7.158 4.342 13.167 1.00 95.81 159 ARG A N 1
ATOM 1306 C CA . ARG A 1 159 ? -8.349 4.943 13.766 1.00 95.81 159 ARG A CA 1
ATOM 1307 C C . ARG A 1 159 ? -8.690 6.208 13.006 1.00 95.81 159 ARG A C 1
ATOM 1309 O O . ARG A 1 159 ? -7.805 7.029 12.774 1.00 95.81 159 ARG A O 1
ATOM 1316 N N . LYS A 1 160 ? -9.953 6.356 12.613 1.00 95.50 160 LYS A N 1
ATOM 1317 C CA . LYS A 1 160 ? -10.438 7.624 12.069 1.00 95.50 160 LYS A CA 1
ATOM 1318 C C . LYS A 1 160 ? -10.526 8.647 13.203 1.00 95.50 160 LYS A C 1
ATOM 1320 O O . LYS A 1 160 ? -11.054 8.308 14.263 1.00 95.50 160 LYS A O 1
ATOM 1325 N N . ARG A 1 161 ? -9.998 9.847 12.991 1.00 90.06 161 ARG A N 1
ATOM 1326 C CA . ARG A 1 161 ? -10.127 10.962 13.933 1.00 90.06 161 ARG A CA 1
ATOM 1327 C C . ARG A 1 161 ? -11.480 11.656 13.822 1.00 90.06 161 ARG A C 1
ATOM 1329 O O . ARG A 1 161 ? -12.111 11.596 12.740 1.00 90.06 161 ARG A O 1
#

InterPro domains:
  IPR010813 Protein of unknown function DUF1413 [PF07205] (92-160)
  IPR010985 Ribbon-helix-helix [SSF47598] (42-78)

Foldseek 3Di:
DPPVPVVVVVVVVVVVVVVVVVVVVVVVPPPDDDDDDPDPDDDDDDDDPVRVVVLVVVCVVVVHDSVVSVVVVVCVVVVNPPQADQDALVNLCVQLVPDDAFDKDFSLRSDDPVNSVRHDPVRVVVRQVVLVVCCVPPPVNVQQKDFDDQDPVRTTIIGGD

Nearest PDB structures (foldseek):
  5meb-assembly2_B  TM=4.216E-01  e=9.716E-01  Saccharomyces cerevisiae
  8kee-assembly1_I  TM=5.524E-01  e=7.045E+00  unclassified Caudoviricetes

pLDDT: mean 73.2, std 21.58, range [27.44, 96.12]